Protein AF-A0A969K881-F1 (afdb_monomer)

Secondary structure (DSSP, 8-state):
---------GGG---HHHHHHHHHHHHHHHHHHHHHHHHHHHHHHHHHHHHHHHHHHHHHHHHHHHHHHHHHTT--SSHHHHHHHHHHHHHHHHHHHHHHHHHHHHHHHHTT-S--------HHHHHHHHHHHHHHHHHHTT---------TTTS--

pLDDT: mean 86.42, std 13.33, range [33.59, 98.06]

Radius of gyration: 29.02 Å; Cα contacts (8 Å, |Δi|>4): 58; chains: 1; bounding box: 61×45×80 Å

Mean predicted aligned error: 10.93 Å

Nearest PDB structures (foldseek):
  6paj-assembly1_A  TM=6.836E-01  e=2.054E-03  Staphylococcus aureus
  6paj-assembly1_B  TM=6.672E-01  e=3.184E-03  Staphylococcus aureus
  9jz0-assembly1_1  TM=4.086E-01  e=2.938E+00  Escherichia phage T7

Sequence (157 aa):
MSVNRNAINLDAIDDPILRQQIAAMIAENHELQRNYRLAQREAQFKSHFLARISHELRSPLSGIIGSHQLILEDLCEDVEEEHDFIQEANKAALKLVHMLDSLLLVSRIEAGRRPPKIQPLTLYQLSCLVREPIELEAANYSVSFQWELDDPDVRSR

Structure (mmCIF, N/CA/C/O backbone):
data_AF-A0A969K881-F1
#
_entry.id   AF-A0A969K881-F1
#
loop_
_atom_site.group_PDB
_atom_site.id
_atom_site.type_symbol
_atom_site.label_atom_id
_atom_site.label_alt_id
_atom_site.label_comp_id
_atom_site.label_asym_id
_atom_site.label_entity_id
_atom_site.label_seq_id
_atom_site.pdbx_PDB_ins_code
_atom_site.Cartn_x
_atom_site.Cartn_y
_atom_site.Cartn_z
_atom_site.occupancy
_atom_site.B_iso_or_equiv
_atom_site.auth_seq_id
_atom_site.auth_comp_id
_atom_site.auth_asym_id
_atom_site.auth_atom_id
_atom_site.pdbx_PDB_model_num
ATOM 1 N N . MET A 1 1 ? 34.494 8.574 -14.126 1.00 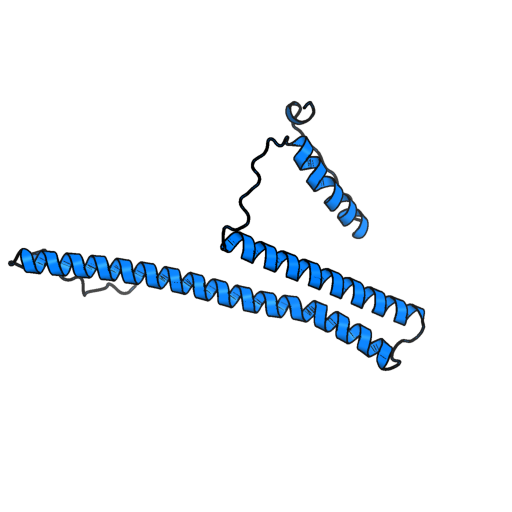36.72 1 MET A N 1
ATOM 2 C CA . MET A 1 1 ? 34.194 8.885 -15.541 1.00 36.72 1 MET A CA 1
ATOM 3 C C . MET A 1 1 ? 34.997 7.928 -16.408 1.00 36.72 1 MET A C 1
ATOM 5 O O . MET A 1 1 ? 36.148 8.209 -16.706 1.00 36.72 1 MET A O 1
ATOM 9 N N . SER A 1 2 ? 34.440 6.758 -16.724 1.00 33.59 2 SER A N 1
ATOM 10 C CA . SER A 1 2 ? 35.146 5.741 -17.513 1.00 33.59 2 SER A CA 1
ATOM 11 C C . SER A 1 2 ? 34.762 5.883 -18.980 1.00 33.59 2 SER A C 1
ATOM 13 O O . SER A 1 2 ? 33.624 5.619 -19.360 1.00 33.59 2 SER A O 1
ATOM 15 N N . VAL A 1 3 ? 35.717 6.341 -19.787 1.00 44.16 3 VAL A N 1
ATOM 16 C CA . VAL A 1 3 ? 35.637 6.374 -21.250 1.00 44.16 3 VAL A CA 1
ATOM 17 C C . VAL A 1 3 ? 35.623 4.928 -21.745 1.00 44.16 3 VAL A C 1
ATOM 19 O O . VAL A 1 3 ? 36.596 4.197 -21.562 1.00 44.16 3 VAL A O 1
ATOM 22 N N . ASN A 1 4 ? 34.512 4.500 -22.339 1.00 38.94 4 ASN A N 1
ATOM 23 C CA . ASN A 1 4 ? 34.401 3.191 -22.971 1.00 38.94 4 ASN A CA 1
ATOM 24 C C . ASN A 1 4 ? 35.281 3.171 -24.239 1.00 38.94 4 ASN A C 1
ATOM 26 O O . ASN A 1 4 ? 34.915 3.757 -25.252 1.00 38.94 4 ASN A O 1
ATOM 30 N N . ARG A 1 5 ? 36.462 2.541 -24.167 1.00 44.16 5 ARG A N 1
ATOM 31 C CA . ARG A 1 5 ? 37.447 2.434 -25.266 1.00 44.16 5 ARG A CA 1
ATOM 32 C C . ARG A 1 5 ? 37.132 1.339 -26.304 1.00 44.16 5 ARG A C 1
ATOM 34 O O . ARG A 1 5 ? 37.933 1.137 -27.205 1.00 44.16 5 ARG A O 1
ATOM 41 N N . ASN A 1 6 ? 35.977 0.674 -26.221 1.00 50.06 6 ASN A N 1
ATOM 42 C CA . ASN A 1 6 ? 35.610 -0.455 -27.091 1.00 50.06 6 ASN A CA 1
ATOM 43 C C . ASN A 1 6 ? 34.529 -0.116 -28.138 1.00 50.06 6 ASN A C 1
ATOM 45 O O . ASN A 1 6 ? 33.686 -0.955 -28.453 1.0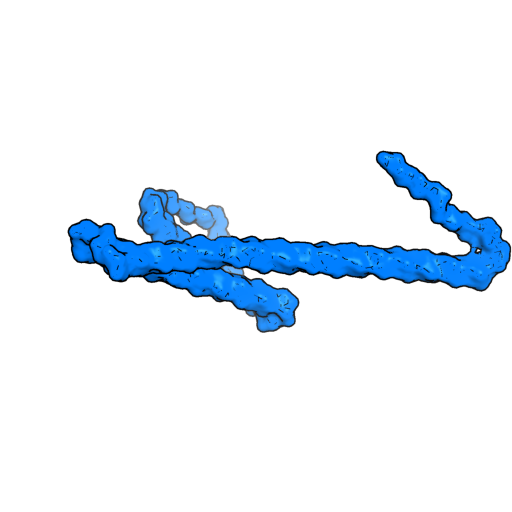0 50.06 6 ASN A O 1
ATOM 49 N N . ALA A 1 7 ? 34.513 1.101 -28.687 1.00 62.78 7 ALA A N 1
ATOM 50 C CA . ALA A 1 7 ? 33.677 1.366 -29.857 1.00 62.78 7 ALA A CA 1
ATOM 51 C C . ALA A 1 7 ? 34.316 0.688 -31.080 1.00 62.78 7 ALA A C 1
ATOM 53 O O . ALA A 1 7 ? 35.393 1.088 -31.519 1.00 62.78 7 ALA A O 1
ATOM 54 N N . ILE A 1 8 ? 33.680 -0.365 -31.600 1.00 68.00 8 ILE A N 1
ATOM 55 C CA . ILE A 1 8 ? 34.103 -1.027 -32.840 1.00 68.00 8 ILE A CA 1
ATOM 56 C C . ILE A 1 8 ? 34.069 0.023 -33.958 1.00 68.00 8 ILE A C 1
ATOM 58 O O . ILE A 1 8 ? 33.008 0.572 -34.256 1.00 68.00 8 ILE A O 1
ATOM 62 N N . ASN A 1 9 ? 35.225 0.325 -34.555 1.00 78.38 9 ASN A N 1
ATOM 63 C CA . ASN A 1 9 ? 35.303 1.240 -35.688 1.00 78.38 9 ASN A CA 1
ATOM 64 C C . ASN A 1 9 ? 34.766 0.537 -36.944 1.00 78.38 9 ASN A C 1
ATOM 66 O O . ASN A 1 9 ? 35.491 -0.184 -37.624 1.00 78.38 9 ASN A O 1
ATOM 70 N N . LEU A 1 10 ? 33.479 0.742 -37.222 1.00 70.75 10 LEU A N 1
ATOM 71 C CA . LEU A 1 10 ? 32.769 0.153 -38.360 1.00 70.75 10 LEU A CA 1
ATOM 72 C C . LEU A 1 10 ? 33.332 0.604 -39.718 1.00 70.75 10 LEU A C 1
ATOM 74 O O . LEU A 1 10 ? 33.146 -0.105 -40.701 1.00 70.75 10 LEU A O 1
ATOM 78 N N . ASP A 1 11 ? 34.020 1.749 -39.785 1.00 76.44 11 ASP A N 1
ATOM 79 C CA . ASP A 1 11 ? 34.641 2.258 -41.016 1.00 76.44 11 ASP A CA 1
ATOM 80 C C . ASP A 1 11 ? 35.945 1.535 -41.380 1.00 76.44 11 ASP A C 1
ATOM 82 O O . ASP A 1 11 ? 36.395 1.638 -42.514 1.00 76.44 11 ASP A O 1
ATOM 86 N N . ALA A 1 12 ? 36.530 0.777 -40.446 1.00 78.81 12 ALA A N 1
ATOM 87 C CA . ALA A 1 12 ? 37.716 -0.048 -40.684 1.00 78.81 12 ALA A CA 1
ATOM 88 C C . ALA A 1 12 ? 37.381 -1.455 -41.227 1.00 78.81 12 ALA A C 1
ATOM 90 O O . ALA A 1 12 ? 38.267 -2.299 -41.337 1.00 78.81 12 ALA A O 1
ATOM 91 N N . ILE A 1 13 ? 36.100 -1.730 -41.504 1.00 81.50 13 ILE A N 1
ATOM 92 C CA . ILE A 1 13 ? 35.612 -3.009 -42.026 1.00 81.50 13 ILE A CA 1
ATOM 93 C C . ILE A 1 13 ? 35.308 -2.829 -43.514 1.00 81.50 13 ILE A C 1
ATOM 95 O O . ILE A 1 13 ? 34.297 -2.226 -43.873 1.00 81.50 13 ILE A O 1
ATOM 99 N N . ASP A 1 14 ? 36.186 -3.367 -44.360 1.00 86.56 14 ASP A N 1
ATOM 100 C CA . ASP A 1 14 ? 36.104 -3.218 -45.819 1.00 86.56 14 ASP A CA 1
ATOM 101 C C . ASP A 1 14 ? 34.954 -4.023 -46.448 1.00 86.56 14 ASP A C 1
ATOM 103 O O . ASP A 1 14 ? 34.442 -3.655 -47.505 1.00 86.56 14 ASP A O 1
ATOM 107 N N . ASP A 1 15 ? 34.523 -5.115 -45.806 1.00 93.12 15 ASP A N 1
ATOM 108 C CA . ASP A 1 15 ? 33.398 -5.927 -46.275 1.00 93.12 15 ASP A CA 1
ATOM 109 C C . ASP A 1 15 ? 32.057 -5.256 -45.897 1.00 93.12 15 ASP A C 1
ATOM 111 O O . ASP A 1 15 ? 31.718 -5.168 -44.708 1.00 93.12 15 ASP A O 1
ATOM 115 N N . PRO A 1 16 ? 31.255 -4.806 -46.884 1.00 88.25 16 PRO A N 1
ATOM 116 C CA . PRO A 1 16 ? 30.008 -4.093 -46.630 1.00 88.25 16 PRO A CA 1
ATOM 117 C C . PRO A 1 16 ? 28.931 -4.978 -45.989 1.00 88.25 16 PRO A C 1
ATOM 119 O O . PRO A 1 16 ? 28.119 -4.475 -45.209 1.00 88.25 16 PRO A O 1
ATOM 122 N N . ILE A 1 17 ? 28.927 -6.285 -46.272 1.00 91.69 17 ILE A N 1
ATOM 123 C CA . ILE A 1 17 ? 27.975 -7.240 -45.693 1.00 91.69 17 ILE A CA 1
ATOM 124 C C . ILE A 1 17 ? 28.324 -7.458 -44.222 1.00 91.69 17 ILE A C 1
ATOM 126 O O . ILE A 1 17 ? 27.450 -7.353 -43.358 1.00 91.69 17 ILE A O 1
ATOM 130 N N . LEU A 1 18 ? 29.604 -7.691 -43.921 1.00 89.62 18 LEU A N 1
ATOM 131 C CA . LEU A 1 18 ? 30.079 -7.859 -42.547 1.00 89.62 18 LEU A CA 1
ATOM 132 C C . LEU A 1 18 ? 29.838 -6.592 -41.713 1.00 89.62 18 LEU A C 1
ATOM 134 O O . LEU A 1 18 ? 29.350 -6.666 -40.583 1.00 89.62 18 LEU A O 1
ATOM 138 N N . ARG A 1 19 ? 30.112 -5.414 -42.286 1.00 89.31 19 ARG A N 1
ATOM 139 C CA . ARG A 1 19 ? 29.846 -4.119 -41.650 1.00 89.31 19 ARG A CA 1
ATOM 140 C C . ARG A 1 19 ? 28.359 -3.934 -41.337 1.00 89.31 19 ARG A C 1
ATOM 142 O O . ARG A 1 19 ? 28.021 -3.497 -40.235 1.00 89.31 19 ARG A O 1
ATOM 149 N N . GLN A 1 20 ? 27.469 -4.285 -42.268 1.00 91.00 20 GLN A N 1
ATOM 150 C CA . GLN A 1 20 ? 26.021 -4.201 -42.061 1.00 91.00 20 GLN A CA 1
ATOM 151 C C . GLN A 1 20 ? 25.534 -5.175 -40.977 1.00 91.00 20 GLN A C 1
ATOM 153 O O . GLN A 1 20 ? 24.738 -4.780 -40.125 1.00 91.00 20 GLN A O 1
ATOM 158 N N . GLN A 1 21 ? 26.031 -6.416 -40.965 1.00 90.69 21 GLN A N 1
ATOM 159 C CA . GLN A 1 21 ? 25.689 -7.413 -39.944 1.00 90.69 21 GLN A CA 1
ATOM 160 C C . GLN A 1 21 ? 26.115 -6.971 -38.540 1.00 90.69 21 GLN A C 1
ATOM 162 O O . GLN A 1 21 ? 25.323 -7.049 -37.602 1.00 90.69 21 GLN A O 1
ATOM 167 N N . ILE A 1 22 ? 27.337 -6.450 -38.390 1.00 90.25 22 ILE A N 1
ATOM 168 C CA . ILE A 1 22 ? 27.833 -5.953 -37.099 1.00 90.25 22 ILE A CA 1
ATOM 169 C C . ILE A 1 22 ? 27.017 -4.738 -36.642 1.00 90.25 22 ILE A C 1
ATOM 171 O O . ILE A 1 22 ? 26.639 -4.668 -35.473 1.00 90.25 22 ILE A O 1
ATOM 175 N N . ALA A 1 23 ? 26.692 -3.806 -37.544 1.00 90.12 23 ALA A N 1
ATOM 176 C CA . ALA A 1 23 ? 25.847 -2.658 -37.215 1.00 90.12 23 AL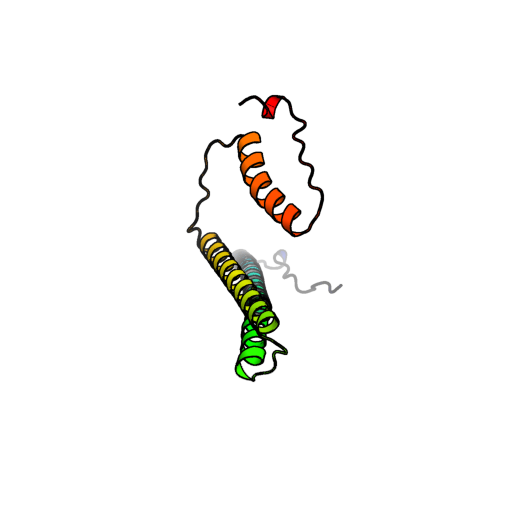A A CA 1
ATOM 177 C C . ALA A 1 23 ? 24.442 -3.084 -36.744 1.00 90.12 23 ALA A C 1
ATOM 179 O O . ALA A 1 23 ? 23.954 -2.561 -35.739 1.00 90.12 23 ALA A O 1
ATOM 180 N N . ALA A 1 24 ? 23.820 -4.059 -37.416 1.00 91.88 24 ALA A N 1
ATOM 181 C CA . ALA A 1 24 ? 22.530 -4.618 -37.013 1.00 91.88 24 ALA A CA 1
ATOM 182 C C . ALA A 1 24 ? 22.606 -5.301 -35.637 1.00 91.88 24 ALA A C 1
ATOM 184 O O . ALA A 1 24 ? 21.769 -5.034 -34.777 1.00 91.88 24 ALA A O 1
ATOM 185 N N . MET A 1 25 ? 23.651 -6.096 -35.387 1.00 92.69 25 MET A N 1
ATOM 186 C CA . MET A 1 25 ? 23.858 -6.774 -34.103 1.00 92.69 25 MET A CA 1
ATOM 187 C C . MET A 1 25 ? 24.083 -5.783 -32.949 1.00 92.69 25 MET A C 1
ATOM 189 O O . MET A 1 25 ? 23.585 -5.993 -31.844 1.00 92.69 25 MET A O 1
ATOM 193 N N . ILE A 1 26 ? 24.803 -4.680 -33.188 1.00 92.12 26 ILE A N 1
ATOM 194 C CA . ILE A 1 26 ? 24.976 -3.604 -32.198 1.00 92.12 26 ILE A CA 1
ATOM 195 C C . ILE A 1 26 ? 23.629 -2.936 -31.891 1.00 92.12 26 ILE A C 1
ATOM 197 O O . ILE A 1 26 ? 23.316 -2.708 -30.720 1.00 92.12 26 ILE A O 1
ATOM 201 N N . ALA A 1 27 ? 22.829 -2.633 -32.918 1.00 92.25 27 ALA A N 1
ATOM 202 C CA . ALA A 1 27 ? 21.513 -2.023 -32.746 1.00 92.25 27 ALA A CA 1
ATOM 203 C C . ALA A 1 27 ? 20.561 -2.933 -31.952 1.00 92.25 27 ALA A C 1
ATOM 205 O O . ALA A 1 27 ? 19.949 -2.478 -30.985 1.00 92.25 27 ALA A O 1
ATOM 206 N N . GLU A 1 28 ? 20.508 -4.222 -32.293 1.00 94.88 28 GLU A N 1
ATOM 207 C CA . GLU A 1 28 ? 19.724 -5.226 -31.569 1.00 94.88 28 GLU A CA 1
ATOM 208 C C . GLU A 1 28 ? 20.189 -5.356 -30.112 1.00 94.88 28 GLU A C 1
ATOM 210 O O . GLU A 1 28 ? 19.374 -5.343 -29.191 1.00 94.88 28 GLU A O 1
ATOM 215 N N . ASN A 1 29 ? 21.503 -5.394 -29.861 1.00 95.25 29 ASN A N 1
ATOM 216 C CA . ASN A 1 29 ? 22.034 -5.446 -28.499 1.00 95.25 29 ASN A CA 1
ATOM 217 C C . ASN A 1 29 ? 21.642 -4.201 -27.688 1.00 95.25 29 ASN A C 1
ATOM 219 O O . ASN A 1 29 ? 21.256 -4.315 -26.525 1.00 95.25 29 ASN A O 1
ATOM 223 N N . HIS A 1 30 ? 21.687 -3.010 -28.291 1.00 94.75 30 HIS A N 1
ATOM 224 C CA . HIS A 1 30 ? 21.228 -1.781 -27.643 1.00 94.75 30 HIS A CA 1
ATOM 225 C C . HIS A 1 30 ? 19.731 -1.820 -27.314 1.00 94.75 30 HIS A C 1
ATOM 227 O O . HIS A 1 30 ? 19.334 -1.387 -26.228 1.00 94.75 30 HIS A O 1
ATOM 233 N N . GLU A 1 31 ? 18.903 -2.348 -28.215 1.00 95.69 31 GLU A N 1
ATOM 234 C CA . GLU A 1 31 ? 17.471 -2.515 -27.977 1.00 95.69 31 GLU A CA 1
ATOM 235 C C . GLU A 1 31 ? 17.203 -3.525 -26.854 1.00 95.69 31 GLU A C 1
ATOM 237 O O . GLU A 1 31 ? 16.469 -3.217 -25.912 1.00 95.69 31 GLU A O 1
ATOM 242 N N . LEU A 1 32 ? 17.879 -4.676 -26.873 1.00 96.25 32 LEU A N 1
ATOM 243 C CA . LEU A 1 32 ? 17.818 -5.676 -25.807 1.00 96.25 32 LEU A CA 1
ATOM 244 C C . LEU A 1 32 ? 18.243 -5.089 -24.461 1.00 96.25 32 LEU A C 1
ATOM 246 O O . LEU A 1 32 ? 17.545 -5.266 -23.465 1.00 96.25 32 LEU A O 1
ATOM 250 N N . GLN A 1 33 ? 19.342 -4.333 -24.414 1.00 95.75 33 GLN A N 1
ATOM 251 C CA . GLN A 1 33 ? 19.784 -3.658 -23.193 1.00 95.75 33 GLN A CA 1
ATOM 252 C C . GLN A 1 33 ? 18.762 -2.632 -22.701 1.00 95.75 33 GLN A C 1
ATOM 254 O O . GLN A 1 33 ? 18.551 -2.502 -21.492 1.00 95.75 33 GLN A O 1
ATOM 259 N N . ARG A 1 34 ? 18.122 -1.888 -23.608 1.00 96.25 34 ARG A N 1
ATOM 260 C CA . ARG A 1 34 ? 17.065 -0.937 -23.255 1.00 96.25 34 ARG A CA 1
ATOM 261 C C . ARG A 1 34 ? 15.859 -1.665 -22.665 1.00 96.25 34 ARG A C 1
ATOM 263 O O . ARG A 1 34 ? 15.413 -1.285 -21.584 1.00 96.25 34 ARG A O 1
ATOM 270 N N . ASN A 1 35 ? 15.376 -2.709 -23.330 1.00 96.38 35 ASN A N 1
ATOM 271 C CA . ASN A 1 35 ? 14.233 -3.504 -22.884 1.00 96.38 35 ASN A CA 1
ATOM 272 C C . ASN A 1 35 ? 14.526 -4.195 -21.548 1.00 96.38 35 ASN A C 1
ATOM 274 O O . ASN A 1 35 ? 13.706 -4.138 -20.636 1.00 96.38 35 ASN A O 1
ATOM 278 N N . TYR A 1 36 ? 15.733 -4.737 -21.381 1.00 96.62 36 TYR A N 1
ATOM 279 C CA . TYR A 1 36 ? 16.192 -5.308 -20.119 1.00 96.62 36 TYR A CA 1
ATOM 280 C C . TYR A 1 36 ? 16.185 -4.274 -18.986 1.00 96.62 36 TYR A C 1
ATOM 282 O O . TYR A 1 36 ? 15.641 -4.535 -17.915 1.00 96.62 36 TYR A O 1
ATOM 290 N N . ARG A 1 37 ? 16.725 -3.068 -19.216 1.00 95.81 37 ARG A N 1
ATOM 291 C CA . ARG A 1 37 ? 16.701 -1.987 -18.211 1.00 95.81 37 ARG A CA 1
ATOM 292 C C . ARG A 1 37 ? 15.276 -1.562 -17.858 1.00 95.81 37 ARG A C 1
ATOM 294 O O . ARG A 1 37 ? 15.018 -1.253 -16.698 1.00 95.81 37 ARG A O 1
ATOM 301 N N . LEU A 1 38 ? 14.365 -1.520 -18.832 1.00 95.06 38 LEU A N 1
ATOM 302 C CA . LEU A 1 38 ? 12.952 -1.214 -18.591 1.00 95.06 38 LEU A CA 1
ATOM 303 C C . LEU A 1 38 ? 12.292 -2.300 -17.733 1.00 95.06 38 LEU A C 1
ATOM 305 O O . LEU A 1 38 ? 11.724 -1.976 -16.693 1.00 95.06 38 LEU A O 1
ATOM 309 N N . ALA A 1 39 ? 12.458 -3.570 -18.102 1.00 94.75 39 ALA A N 1
ATOM 310 C CA . ALA A 1 39 ? 11.934 -4.705 -17.346 1.00 94.75 39 ALA A CA 1
ATOM 311 C C . ALA A 1 39 ? 12.500 -4.757 -15.918 1.00 94.75 39 ALA A C 1
ATOM 313 O O . ALA A 1 39 ? 11.766 -4.991 -14.960 1.00 94.75 39 ALA A O 1
ATOM 314 N N . GLN A 1 40 ? 13.794 -4.475 -15.746 1.00 96.00 40 GLN A N 1
ATOM 315 C CA . GLN A 1 40 ? 14.429 -4.434 -14.431 1.00 96.00 40 GLN A CA 1
ATOM 316 C C . GLN A 1 40 ? 13.850 -3.316 -13.555 1.00 96.00 40 GLN A C 1
ATOM 318 O O . GLN A 1 40 ? 13.590 -3.541 -12.374 1.00 96.00 40 GLN A O 1
ATOM 323 N N . ARG A 1 41 ? 13.618 -2.124 -14.121 1.00 93.75 41 ARG A N 1
ATOM 324 C CA . ARG A 1 41 ? 12.974 -1.012 -13.403 1.00 93.75 41 ARG A CA 1
ATOM 325 C C . ARG A 1 41 ? 11.550 -1.361 -12.989 1.00 93.75 41 ARG A C 1
ATOM 327 O O . ARG A 1 41 ? 11.170 -1.083 -11.857 1.00 93.75 41 ARG A O 1
ATOM 334 N N . GLU A 1 42 ? 10.784 -1.989 -13.876 1.00 91.81 42 GLU A N 1
ATOM 335 C CA . GLU A 1 42 ? 9.421 -2.433 -13.577 1.00 91.81 42 GLU A CA 1
ATOM 336 C C . GLU A 1 42 ? 9.406 -3.486 -12.459 1.00 91.81 42 GLU A C 1
ATOM 338 O O . GLU A 1 42 ? 8.635 -3.372 -11.506 1.00 91.81 42 GLU A O 1
ATOM 343 N N . A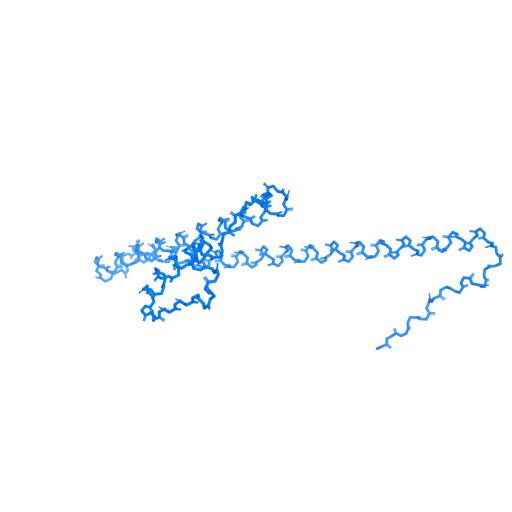LA A 1 43 ? 10.301 -4.47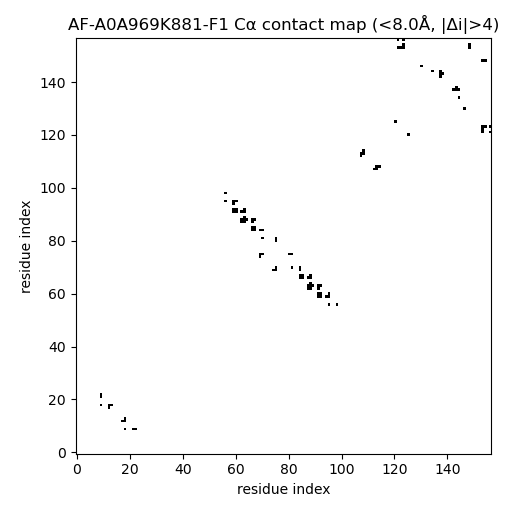5 -12.525 1.00 91.88 43 ALA A N 1
ATOM 344 C CA . ALA A 1 43 ? 10.431 -5.503 -11.499 1.00 91.88 43 ALA A CA 1
ATOM 345 C C . ALA A 1 43 ? 10.827 -4.910 -10.136 1.00 91.88 43 ALA A C 1
ATOM 347 O O . ALA A 1 43 ? 10.238 -5.261 -9.113 1.00 91.88 43 ALA A O 1
ATOM 348 N N . GLN A 1 44 ? 11.783 -3.976 -10.117 1.00 93.00 44 GLN A N 1
ATOM 349 C CA . GLN A 1 44 ? 12.179 -3.261 -8.900 1.00 93.00 44 GLN A CA 1
ATOM 350 C C . GLN A 1 44 ? 11.021 -2.447 -8.324 1.00 93.00 44 GLN A C 1
ATOM 352 O O . GLN A 1 44 ? 10.755 -2.534 -7.127 1.00 93.00 44 GLN A O 1
ATOM 357 N N . PHE A 1 45 ? 10.299 -1.702 -9.164 1.00 89.25 45 PHE A N 1
ATOM 358 C CA . PHE A 1 45 ? 9.120 -0.950 -8.745 1.00 89.25 45 PHE A CA 1
ATOM 359 C C . PHE A 1 45 ? 8.064 -1.867 -8.117 1.00 89.25 45 PHE A C 1
ATOM 361 O O . PHE A 1 45 ? 7.627 -1.606 -6.998 1.00 89.25 45 PHE A O 1
ATOM 368 N N . LYS A 1 46 ? 7.718 -2.982 -8.777 1.00 88.31 46 LYS A N 1
ATOM 369 C CA . LYS A 1 46 ? 6.762 -3.973 -8.256 1.00 88.31 46 LYS A CA 1
ATOM 370 C C . LYS A 1 46 ? 7.215 -4.561 -6.922 1.00 88.31 46 LYS A C 1
ATOM 372 O O . LYS A 1 46 ? 6.420 -4.644 -5.989 1.00 88.31 46 LYS A O 1
ATOM 377 N N . SER A 1 47 ? 8.493 -4.918 -6.801 1.00 91.81 47 SER A N 1
ATOM 378 C CA . SER A 1 47 ? 9.048 -5.444 -5.551 1.00 91.81 47 SER A CA 1
ATOM 379 C C . SER A 1 47 ? 8.969 -4.421 -4.416 1.00 91.81 47 SER A C 1
ATOM 381 O O . SER A 1 47 ? 8.538 -4.760 -3.315 1.00 91.81 47 SER A O 1
ATOM 383 N N . HIS A 1 48 ? 9.361 -3.169 -4.668 1.00 91.19 48 HIS A N 1
ATOM 3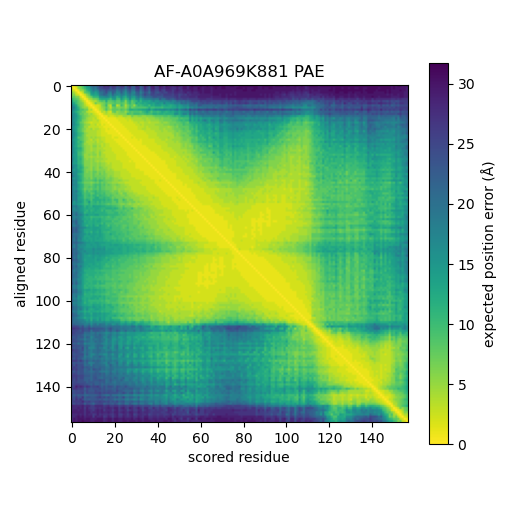84 C CA . HIS A 1 48 ? 9.285 -2.100 -3.671 1.00 91.19 48 HIS A CA 1
ATOM 385 C C . HIS A 1 48 ? 7.844 -1.779 -3.280 1.00 91.19 48 HIS A C 1
ATOM 387 O O . HIS A 1 48 ? 7.561 -1.588 -2.099 1.00 91.19 48 HIS A O 1
ATOM 393 N N . PHE A 1 49 ? 6.935 -1.758 -4.253 1.00 88.56 49 PHE A N 1
ATOM 394 C CA . PHE A 1 49 ? 5.514 -1.552 -4.019 1.00 88.56 49 PHE A CA 1
ATOM 395 C C . PHE A 1 49 ? 4.945 -2.631 -3.089 1.00 88.56 49 PHE A C 1
ATOM 397 O O . PHE A 1 49 ? 4.387 -2.300 -2.047 1.00 88.56 49 PHE A O 1
ATOM 404 N N . LEU A 1 50 ? 5.161 -3.915 -3.395 1.00 90.06 50 LEU A N 1
ATOM 405 C CA . LEU A 1 50 ? 4.667 -5.021 -2.567 1.00 90.06 50 LEU A CA 1
ATOM 406 C C . LEU A 1 50 ? 5.275 -5.030 -1.160 1.00 90.06 50 LEU A C 1
ATOM 408 O O . LEU A 1 50 ? 4.561 -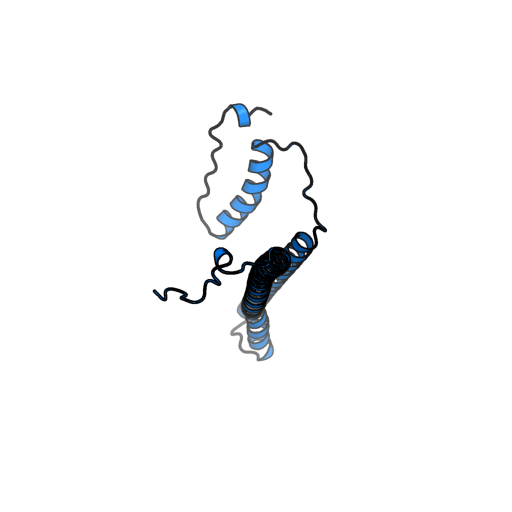5.267 -0.183 1.00 90.06 50 LEU A O 1
ATOM 412 N N . ALA A 1 51 ? 6.574 -4.740 -1.042 1.00 92.62 51 ALA A N 1
ATOM 413 C CA . ALA A 1 51 ? 7.234 -4.622 0.254 1.00 92.62 51 ALA A CA 1
ATOM 414 C C . ALA A 1 51 ? 6.600 -3.502 1.090 1.00 92.62 51 ALA A C 1
ATOM 416 O O . ALA A 1 51 ? 6.231 -3.723 2.242 1.00 92.62 51 ALA A O 1
ATOM 417 N N . ARG A 1 52 ? 6.403 -2.320 0.491 1.00 90.81 52 ARG A N 1
ATOM 418 C CA . ARG A 1 52 ? 5.768 -1.181 1.159 1.00 90.81 52 ARG A CA 1
ATOM 419 C C . ARG A 1 52 ? 4.349 -1.513 1.606 1.00 90.81 52 ARG A C 1
ATOM 421 O O . ARG A 1 52 ? 4.036 -1.303 2.768 1.00 90.81 52 ARG A O 1
ATOM 428 N N . ILE A 1 53 ? 3.525 -2.086 0.729 1.00 90.94 53 ILE A N 1
ATOM 429 C CA . ILE A 1 53 ? 2.162 -2.498 1.085 1.00 90.94 53 ILE A CA 1
ATOM 430 C C . ILE A 1 53 ? 2.180 -3.492 2.248 1.00 90.94 53 ILE A C 1
ATOM 432 O O . ILE A 1 53 ? 1.419 -3.335 3.193 1.00 90.94 53 ILE A O 1
ATOM 436 N N . SER A 1 54 ? 3.083 -4.472 2.233 1.00 92.94 54 SER A N 1
ATOM 437 C CA . SER A 1 54 ? 3.192 -5.446 3.327 1.00 92.94 54 SER A CA 1
ATOM 438 C C . SER A 1 54 ? 3.498 -4.777 4.674 1.00 92.94 54 SER A C 1
ATOM 440 O O . SER A 1 54 ? 2.947 -5.177 5.698 1.00 92.94 54 SER A O 1
ATOM 442 N N . HIS A 1 55 ? 4.352 -3.749 4.686 1.00 94.44 55 HIS A N 1
ATOM 443 C CA . HIS A 1 55 ? 4.629 -2.960 5.888 1.00 94.44 55 HIS A CA 1
ATOM 444 C C . HIS A 1 55 ? 3.421 -2.131 6.336 1.00 94.44 55 HIS A C 1
ATOM 446 O O . HIS A 1 55 ? 3.083 -2.147 7.519 1.00 94.44 55 HIS A O 1
ATOM 452 N N . GLU A 1 56 ? 2.750 -1.460 5.400 1.00 93.94 56 GLU A N 1
ATOM 453 C CA . GLU A 1 56 ? 1.570 -0.633 5.679 1.00 93.94 56 GLU A CA 1
ATOM 454 C C . GLU A 1 56 ? 0.385 -1.459 6.189 1.00 93.94 56 GLU A C 1
ATOM 456 O O . GLU A 1 56 ? -0.326 -0.993 7.068 1.00 93.94 56 GLU A O 1
ATOM 461 N N . LEU A 1 57 ? 0.196 -2.693 5.704 1.00 94.69 57 LEU A N 1
ATOM 462 C CA . LEU A 1 57 ? -0.853 -3.606 6.179 1.00 94.69 57 LEU A CA 1
ATOM 463 C C . LEU A 1 57 ? -0.552 -4.169 7.575 1.00 94.69 57 LEU A C 1
ATOM 465 O O . LEU A 1 57 ? -1.475 -4.449 8.339 1.00 94.69 57 LEU A O 1
ATOM 469 N N . ARG A 1 58 ? 0.731 -4.334 7.930 1.00 95.31 58 ARG A N 1
ATOM 470 C CA . ARG A 1 58 ? 1.123 -4.872 9.240 1.00 95.31 58 ARG A CA 1
ATOM 471 C C . ARG A 1 58 ? 0.686 -3.956 10.378 1.00 95.31 58 ARG A C 1
ATOM 473 O O . ARG A 1 58 ? 0.210 -4.458 11.381 1.00 95.31 58 ARG A O 1
ATOM 480 N N . SER A 1 59 ? 0.822 -2.640 10.224 1.00 95.50 59 SER A N 1
ATOM 481 C CA . SER A 1 59 ? 0.461 -1.672 11.270 1.00 95.50 59 SER A CA 1
ATOM 482 C C . SER A 1 59 ? -1.010 -1.763 11.726 1.00 95.50 59 SER A C 1
ATOM 484 O O . SER A 1 59 ? -1.221 -2.011 12.912 1.00 95.50 59 SER A O 1
ATOM 486 N N . PRO A 1 60 ? -2.030 -1.628 10.851 1.00 95.00 60 PRO A N 1
ATOM 487 C CA . PRO A 1 60 ? -3.426 -1.762 11.256 1.00 95.00 60 PRO A CA 1
ATOM 488 C C . PRO A 1 60 ? -3.746 -3.178 11.741 1.00 95.00 60 PRO A C 1
ATOM 490 O O . PRO A 1 60 ? -4.467 -3.321 12.720 1.00 95.00 60 PRO A O 1
ATOM 493 N N . LEU A 1 61 ? -3.172 -4.224 11.133 1.00 97.50 61 LEU A N 1
ATOM 494 C CA . LEU A 1 61 ? -3.371 -5.595 11.610 1.00 97.50 61 LEU A CA 1
ATOM 495 C C . LEU A 1 61 ? -2.835 -5.794 13.037 1.00 97.50 61 LEU A C 1
ATOM 497 O O . LEU A 1 61 ? -3.506 -6.401 13.865 1.00 97.50 61 LEU A O 1
ATOM 501 N N . SER A 1 62 ? -1.645 -5.271 13.332 1.00 96.50 62 SER A N 1
ATOM 502 C CA . SER A 1 62 ? -1.067 -5.298 14.676 1.00 96.50 62 SER A CA 1
ATOM 503 C C . SER A 1 62 ? -1.896 -4.491 15.672 1.00 96.50 62 SER A C 1
ATOM 505 O O . SER A 1 62 ? -2.021 -4.933 16.806 1.00 96.50 62 SER A O 1
ATOM 507 N N . GLY A 1 63 ? -2.494 -3.371 15.253 1.00 96.19 63 GLY A N 1
ATOM 508 C CA . GLY A 1 63 ? -3.443 -2.614 16.075 1.00 96.19 63 GLY A CA 1
ATOM 509 C C . GLY A 1 63 ? -4.660 -3.455 16.461 1.00 96.19 63 GLY A C 1
ATOM 510 O O . GLY A 1 63 ? -4.939 -3.604 17.641 1.00 96.19 63 GLY A O 1
ATOM 511 N N . ILE A 1 64 ? -5.310 -4.106 15.487 1.00 98.06 64 ILE A N 1
ATOM 512 C CA . ILE A 1 64 ? -6.449 -5.009 15.742 1.00 98.06 64 ILE A CA 1
ATOM 513 C C . ILE A 1 64 ? -6.056 -6.117 16.725 1.00 98.06 64 ILE A C 1
ATOM 515 O O . ILE A 1 64 ? -6.754 -6.349 17.705 1.00 98.06 64 ILE A O 1
ATOM 519 N N . ILE A 1 65 ? -4.938 -6.804 16.470 1.00 97.94 65 ILE A N 1
ATOM 520 C CA . ILE A 1 65 ? -4.482 -7.907 17.326 1.00 97.94 65 ILE A CA 1
ATOM 521 C C . ILE A 1 65 ? -4.185 -7.406 18.743 1.00 97.94 65 ILE A C 1
ATOM 523 O O . ILE A 1 65 ? -4.622 -8.042 19.696 1.00 97.94 65 ILE A O 1
ATOM 527 N N . GLY A 1 66 ? -3.489 -6.274 18.879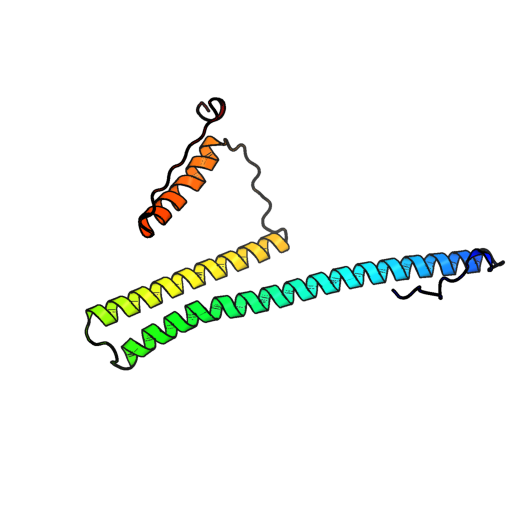 1.00 97.50 66 GLY A N 1
ATOM 528 C CA . GLY A 1 66 ? -3.135 -5.691 20.172 1.00 97.50 66 GLY A CA 1
ATOM 529 C C . GLY A 1 66 ? -4.362 -5.287 20.985 1.00 97.50 66 GLY A C 1
ATOM 530 O O . GLY A 1 66 ? -4.496 -5.725 22.123 1.00 97.50 66 GLY A O 1
ATOM 531 N N . SER A 1 67 ? -5.298 -4.544 20.387 1.00 97.38 67 SER A N 1
ATOM 532 C CA . SER A 1 67 ? -6.549 -4.156 21.051 1.00 97.38 67 SER A CA 1
ATOM 533 C C . SER A 1 67 ? -7.354 -5.381 21.501 1.00 97.38 67 SER A C 1
ATOM 535 O O . SER A 1 67 ? -7.848 -5.423 22.621 1.00 97.38 67 SER A O 1
ATOM 537 N N . HIS A 1 68 ? -7.442 -6.425 20.667 1.00 97.69 68 HIS A N 1
ATOM 538 C CA . HIS A 1 68 ? -8.118 -7.666 21.053 1.00 97.69 68 HIS A CA 1
ATOM 539 C C . HIS A 1 68 ? -7.383 -8.425 22.166 1.00 97.69 68 HIS A C 1
ATOM 541 O O . HIS A 1 68 ? -8.040 -9.020 23.013 1.00 97.69 68 HIS A O 1
ATOM 547 N N . GLN A 1 69 ? -6.046 -8.439 22.169 1.00 97.94 69 GLN A N 1
ATOM 548 C CA . GLN A 1 69 ? -5.257 -9.103 23.212 1.00 97.94 69 GLN A CA 1
ATOM 549 C C . GLN A 1 69 ? -5.467 -8.458 24.580 1.00 97.94 69 GLN A C 1
ATOM 551 O O . GLN A 1 69 ? -5.652 -9.186 25.547 1.00 97.94 69 GLN A O 1
ATOM 556 N N . LEU A 1 70 ? -5.517 -7.125 24.653 1.00 97.38 70 LEU A N 1
ATOM 557 C CA . LEU A 1 70 ? -5.775 -6.413 25.909 1.00 97.38 70 LEU A CA 1
ATOM 558 C C . LEU A 1 70 ? -7.132 -6.790 26.518 1.00 97.38 70 LEU A C 1
ATOM 560 O O . LEU A 1 70 ? -7.228 -6.997 27.723 1.00 97.38 70 LEU A O 1
ATOM 564 N N . ILE A 1 71 ? -8.157 -6.961 25.680 1.00 96.94 71 ILE A N 1
ATOM 565 C CA . ILE A 1 71 ? -9.485 -7.402 26.128 1.00 96.94 71 ILE A CA 1
ATOM 566 C C . ILE A 1 71 ? -9.468 -8.887 26.520 1.00 96.94 71 ILE A C 1
ATOM 568 O O . ILE A 1 71 ? -9.978 -9.260 27.567 1.00 96.94 71 ILE A O 1
ATOM 572 N N . LEU A 1 72 ? -8.880 -9.757 25.690 1.00 97.50 72 LEU A N 1
ATOM 573 C CA . LEU A 1 72 ? -8.872 -11.208 25.922 1.00 97.50 72 LEU A CA 1
ATOM 574 C C . LEU A 1 72 ? -8.044 -11.635 27.141 1.00 97.50 72 LEU A C 1
ATOM 576 O O . LEU A 1 72 ? -8.284 -12.714 27.679 1.00 97.50 72 LEU A O 1
ATOM 580 N N . GLU A 1 73 ? -7.048 -10.840 27.525 1.00 97.75 73 GLU A N 1
ATOM 581 C CA . GLU A 1 73 ? -6.181 -11.090 28.679 1.00 97.75 73 GLU A CA 1
ATOM 582 C C . GLU A 1 73 ? -6.681 -10.397 29.962 1.00 97.75 73 GLU A C 1
ATOM 584 O O . GLU A 1 73 ? -5.958 -10.392 30.957 1.00 97.75 73 GLU A O 1
ATOM 589 N N . ASP A 1 74 ? -7.904 -9.840 29.954 1.00 96.00 74 ASP A N 1
ATOM 590 C CA . ASP A 1 74 ? -8.502 -9.082 31.065 1.00 96.00 74 ASP A CA 1
ATOM 591 C C . ASP A 1 74 ? -7.578 -7.942 31.559 1.00 96.00 74 ASP A C 1
ATOM 593 O O . ASP A 1 74 ? -7.453 -7.686 32.758 1.00 96.00 74 ASP A O 1
ATOM 597 N N . LEU A 1 75 ? -6.880 -7.275 30.627 1.00 96.69 75 LEU A N 1
ATOM 598 C CA . LEU A 1 75 ? -5.920 -6.195 30.908 1.00 96.69 75 LEU A CA 1
ATOM 599 C C . LEU A 1 75 ? -6.537 -4.789 30.832 1.00 96.69 75 LEU A C 1
ATOM 601 O O . LEU A 1 75 ? -5.799 -3.811 30.924 1.00 96.69 75 LEU A O 1
ATOM 605 N N . CYS A 1 76 ? -7.854 -4.687 30.653 1.00 96.50 76 CYS A N 1
ATOM 606 C CA . CYS A 1 76 ? -8.583 -3.417 30.668 1.00 96.50 76 CYS A CA 1
ATOM 607 C C . CYS A 1 76 ? -8.970 -3.050 32.111 1.00 96.50 76 CYS A C 1
ATOM 609 O O . CYS A 1 76 ? -9.338 -3.919 32.904 1.00 96.50 76 CYS A O 1
ATOM 611 N N . GLU A 1 77 ? -8.891 -1.769 32.460 1.00 95.06 77 GLU A N 1
ATOM 612 C CA . GLU A 1 77 ? -9.233 -1.238 33.780 1.00 95.06 77 GLU A CA 1
ATOM 613 C C . GLU A 1 77 ? -10.747 -1.290 34.038 1.00 95.06 77 GLU A C 1
ATOM 615 O O . GLU A 1 77 ? -11.180 -1.583 35.159 1.00 95.06 77 GLU A O 1
ATOM 620 N N . ASP A 1 78 ? -11.555 -1.037 33.004 1.00 96.94 78 ASP A N 1
ATOM 621 C CA . ASP A 1 78 ? -13.014 -1.072 33.057 1.00 96.94 78 ASP A CA 1
ATOM 622 C C . ASP A 1 78 ? -13.673 -1.348 31.686 1.00 96.94 78 ASP A C 1
ATOM 624 O O . ASP A 1 78 ? -13.022 -1.523 30.655 1.00 96.94 78 ASP A O 1
ATOM 628 N N . VAL A 1 79 ? -15.010 -1.397 31.689 1.00 95.94 79 VAL A N 1
ATOM 629 C CA . VAL A 1 79 ? -15.835 -1.656 30.495 1.00 95.94 79 VAL A CA 1
ATOM 630 C C . VAL A 1 79 ? -15.759 -0.515 29.472 1.00 95.94 79 VAL A C 1
ATOM 632 O O . VAL A 1 79 ? -16.005 -0.744 28.288 1.00 95.94 79 VAL A O 1
ATOM 635 N N . GLU A 1 80 ? -15.462 0.715 29.896 1.00 97.25 80 GLU A N 1
ATOM 636 C CA . GLU A 1 80 ? -15.320 1.854 28.984 1.00 97.25 80 GLU A CA 1
ATOM 637 C C . GLU A 1 80 ? -14.020 1.717 28.179 1.00 97.25 80 GLU A C 1
ATOM 639 O O . GLU A 1 80 ? -14.052 1.836 26.952 1.00 97.25 80 GLU A O 1
ATOM 644 N N . GLU A 1 81 ? -12.921 1.321 28.829 1.00 96.81 81 GLU A N 1
ATOM 645 C CA . GLU A 1 81 ? -11.642 1.041 28.167 1.00 96.81 81 GLU A CA 1
ATOM 646 C C . GLU A 1 81 ? -11.724 -0.162 27.205 1.00 96.81 81 GLU A C 1
ATOM 648 O O . GLU A 1 81 ? -11.220 -0.097 26.079 1.00 96.81 81 GLU A O 1
ATOM 653 N N . GLU A 1 82 ? -12.442 -1.234 27.572 1.00 97.44 82 GLU A N 1
ATOM 654 C CA . GLU A 1 82 ? -12.747 -2.328 26.633 1.00 97.44 82 GLU A CA 1
ATOM 655 C C . GLU A 1 82 ? -13.445 -1.800 25.369 1.00 97.44 82 GLU A C 1
ATOM 657 O O . GLU A 1 82 ? -13.122 -2.187 24.239 1.00 97.44 82 GLU A O 1
ATOM 662 N N . HIS A 1 83 ? -14.409 -0.894 25.549 1.00 97.38 83 HIS A N 1
ATOM 663 C CA . HIS A 1 83 ? -15.167 -0.307 24.453 1.00 97.38 83 HIS A CA 1
ATOM 664 C C . HIS A 1 83 ? -14.281 0.545 23.535 1.00 97.38 83 HIS A C 1
ATOM 666 O O . HIS A 1 83 ? -14.451 0.493 22.309 1.00 97.38 83 HIS A O 1
ATOM 672 N N . ASP A 1 84 ? -13.327 1.284 24.099 1.00 96.38 84 ASP A N 1
ATOM 673 C CA . ASP A 1 84 ? -12.344 2.073 23.356 1.00 96.38 84 ASP A CA 1
ATOM 674 C C . ASP A 1 84 ? -11.411 1.185 22.525 1.00 96.38 84 ASP A C 1
ATOM 676 O O . ASP A 1 84 ? -11.223 1.442 21.328 1.00 96.38 84 ASP A O 1
ATOM 680 N N . PHE A 1 85 ? -10.913 0.078 23.083 1.00 97.69 85 PHE A N 1
ATOM 681 C CA . PHE A 1 85 ? -10.108 -0.886 22.326 1.00 97.69 85 PHE A CA 1
ATOM 682 C C . PHE A 1 85 ? -10.903 -1.563 21.201 1.00 97.69 85 PHE A C 1
ATOM 684 O O . PHE A 1 85 ? -10.378 -1.735 20.096 1.00 97.69 85 PHE A O 1
ATOM 691 N N . ILE A 1 86 ? -12.185 -1.885 21.412 1.00 97.44 86 ILE A N 1
ATOM 692 C CA . ILE A 1 86 ? -13.064 -2.383 20.338 1.00 97.44 86 ILE A CA 1
ATOM 693 C C . ILE A 1 86 ? -13.200 -1.336 19.224 1.00 97.44 86 ILE A C 1
ATOM 695 O O . ILE A 1 86 ? -13.139 -1.671 18.034 1.00 97.44 86 ILE A O 1
ATOM 699 N N . GLN A 1 87 ? -13.380 -0.061 19.578 1.00 96.25 87 GLN A N 1
ATOM 700 C CA . GLN A 1 87 ? -13.464 1.014 18.592 1.00 96.25 87 GLN A CA 1
ATOM 701 C C . GLN A 1 87 ? -12.150 1.199 17.827 1.00 96.25 87 GLN A C 1
ATOM 703 O O . GLN A 1 87 ? -12.183 1.407 16.610 1.00 96.25 87 GLN A O 1
ATOM 708 N N . GLU A 1 88 ? -11.003 1.121 18.500 1.00 94.69 88 GLU A N 1
ATOM 709 C CA . GLU A 1 88 ? -9.685 1.209 17.871 1.00 94.69 88 GLU A CA 1
ATOM 710 C C . GLU A 1 88 ? -9.449 0.050 16.896 1.00 94.69 88 GLU A C 1
ATOM 712 O O . GLU A 1 88 ? -9.096 0.285 15.733 1.00 94.69 88 GLU A O 1
ATOM 717 N N . ALA A 1 89 ? -9.755 -1.182 17.311 1.00 96.38 89 ALA A N 1
ATOM 718 C CA . ALA A 1 89 ? -9.702 -2.358 16.450 1.00 96.38 89 ALA A CA 1
ATOM 719 C C . ALA A 1 89 ? -10.592 -2.188 15.209 1.00 96.38 89 ALA A C 1
ATOM 721 O O . ALA A 1 89 ? -10.157 -2.431 14.081 1.00 96.38 89 ALA A O 1
ATOM 722 N N . ASN A 1 90 ? -11.823 -1.697 15.382 1.00 96.06 90 ASN A N 1
ATOM 723 C CA . ASN A 1 90 ? -12.732 -1.457 14.263 1.00 96.06 90 ASN A CA 1
ATOM 724 C C . ASN A 1 90 ? -12.201 -0.375 13.303 1.00 96.06 90 ASN A C 1
ATOM 726 O O . ASN A 1 90 ? -12.211 -0.562 12.085 1.00 96.06 90 ASN A O 1
ATOM 730 N N . LYS A 1 91 ? -11.668 0.739 13.825 1.00 93.50 91 LYS A N 1
ATOM 731 C CA . LYS A 1 91 ? -11.026 1.787 13.007 1.00 93.50 91 LYS A CA 1
ATOM 732 C C . LYS A 1 91 ? -9.846 1.223 12.210 1.00 93.50 91 LYS A C 1
ATOM 734 O O . LYS A 1 91 ? -9.714 1.506 11.016 1.00 93.50 91 LYS A O 1
ATOM 739 N N . ALA A 1 92 ? -9.011 0.395 12.836 1.00 95.50 92 ALA A N 1
ATOM 740 C CA . ALA A 1 92 ? -7.886 -0.260 12.178 1.00 95.50 92 ALA A CA 1
ATOM 741 C C . ALA A 1 92 ? -8.340 -1.259 11.093 1.00 95.50 92 ALA A C 1
ATOM 743 O O . ALA A 1 92 ? -7.756 -1.287 10.005 1.00 95.50 92 ALA A O 1
ATOM 744 N N . ALA A 1 93 ? -9.418 -2.011 11.329 1.00 96.50 93 ALA A N 1
ATOM 745 C CA . ALA A 1 93 ? -10.015 -2.913 10.344 1.00 96.50 93 ALA A CA 1
ATOM 746 C C . ALA A 1 93 ? -10.566 -2.160 9.123 1.00 96.50 93 ALA A C 1
ATOM 748 O O . ALA A 1 93 ? -10.271 -2.531 7.985 1.00 96.50 93 ALA A O 1
ATOM 749 N N . LEU A 1 94 ? -11.293 -1.059 9.333 1.00 93.94 94 LEU A N 1
ATOM 750 C CA . LEU A 1 94 ? -11.789 -0.208 8.244 1.00 93.94 94 LEU A CA 1
ATOM 751 C C . LEU A 1 94 ? -10.641 0.383 7.415 1.00 93.94 94 LEU A C 1
ATOM 753 O O . LEU A 1 94 ? -10.685 0.368 6.183 1.00 93.94 94 LEU A O 1
ATOM 757 N N . LYS A 1 95 ? -9.566 0.834 8.073 1.00 92.19 95 LYS A N 1
ATOM 758 C CA . LYS A 1 95 ? -8.352 1.304 7.390 1.00 92.19 95 LYS A CA 1
ATOM 759 C C . LYS A 1 95 ? -7.732 0.209 6.515 1.00 92.19 95 LYS A C 1
ATOM 761 O O . LYS A 1 95 ? -7.327 0.490 5.386 1.00 92.19 95 LYS A O 1
ATOM 766 N N . LEU A 1 96 ? -7.681 -1.030 7.006 1.00 95.12 96 LEU A N 1
ATOM 767 C CA . LEU A 1 96 ? -7.175 -2.176 6.250 1.00 95.12 96 LEU A CA 1
ATOM 768 C C . LEU A 1 96 ? -8.016 -2.438 4.989 1.00 95.12 96 LEU A C 1
ATOM 770 O O . LEU A 1 96 ? -7.453 -2.629 3.912 1.00 95.12 96 LEU A O 1
ATOM 774 N N . VAL A 1 97 ? -9.348 -2.388 5.098 1.00 94.69 97 VAL A N 1
ATOM 775 C CA . VAL A 1 97 ? -10.263 -2.541 3.952 1.00 94.69 97 VAL A CA 1
ATOM 776 C C . VAL A 1 97 ? -9.993 -1.472 2.890 1.00 94.69 97 VAL A C 1
ATOM 778 O O . VAL A 1 97 ? -9.771 -1.810 1.728 1.00 94.69 97 VAL A O 1
ATOM 781 N N . HIS A 1 98 ? -9.889 -0.198 3.280 1.00 90.81 98 HIS A N 1
ATOM 782 C CA . HIS A 1 98 ? -9.580 0.887 2.341 1.00 90.81 98 HIS A CA 1
ATOM 783 C C . HIS A 1 98 ? -8.217 0.718 1.645 1.00 90.81 98 HIS A C 1
ATOM 785 O O . HIS A 1 98 ? -8.073 1.037 0.458 1.00 90.81 98 HIS A O 1
ATOM 791 N N . MET A 1 99 ? -7.207 0.196 2.349 1.00 91.81 99 MET A N 1
ATOM 792 C CA . MET A 1 99 ? -5.906 -0.122 1.746 1.00 91.81 99 MET A CA 1
ATOM 793 C C . MET A 1 99 ? -6.017 -1.246 0.708 1.00 91.81 99 MET A C 1
ATOM 795 O O . MET A 1 99 ? -5.430 -1.143 -0.372 1.00 91.81 99 MET A O 1
ATOM 799 N N . LEU A 1 100 ? -6.790 -2.297 0.998 1.00 92.81 100 LEU A N 1
ATOM 800 C CA . LEU A 1 100 ? -7.033 -3.396 0.060 1.00 92.81 100 LEU A CA 1
ATOM 801 C C . LEU A 1 100 ? -7.787 -2.920 -1.188 1.00 92.81 100 LEU A C 1
ATOM 803 O O . LEU A 1 100 ? -7.395 -3.262 -2.305 1.00 92.81 100 LEU A O 1
ATOM 807 N N . ASP A 1 101 ? -8.804 -2.074 -1.025 1.00 91.31 101 ASP A N 1
ATOM 808 C CA . ASP A 1 101 ? -9.536 -1.477 -2.147 1.00 91.31 101 ASP A CA 1
ATOM 809 C C . ASP A 1 101 ? -8.632 -0.611 -3.029 1.00 91.31 101 ASP A C 1
ATOM 811 O O . ASP A 1 101 ? -8.696 -0.677 -4.262 1.00 91.31 101 ASP A O 1
ATOM 815 N N . SER A 1 102 ? -7.731 0.152 -2.408 1.00 88.88 102 SER A N 1
ATOM 816 C CA . SER A 1 102 ? -6.726 0.950 -3.116 1.00 88.88 102 SER A CA 1
ATOM 817 C C . SER A 1 102 ? -5.762 0.069 -3.918 1.00 88.88 102 SER A C 1
ATOM 819 O O . SER A 1 102 ? -5.430 0.386 -5.062 1.00 88.88 102 SER A O 1
ATOM 821 N N . LEU A 1 103 ? -5.355 -1.082 -3.376 1.00 90.12 103 LEU A N 1
ATOM 822 C CA . LEU A 1 103 ? -4.512 -2.042 -4.091 1.00 90.12 103 LEU A CA 1
ATOM 823 C C . LEU A 1 103 ? -5.246 -2.685 -5.277 1.00 90.12 103 LEU A C 1
ATOM 825 O O . LEU A 1 103 ? -4.691 -2.784 -6.376 1.00 90.12 103 LEU A O 1
ATOM 829 N N . LEU A 1 104 ? -6.509 -3.075 -5.090 1.00 87.94 104 LEU A N 1
ATOM 830 C CA . LEU A 1 104 ? -7.350 -3.600 -6.170 1.00 87.94 104 LEU A CA 1
ATOM 831 C C . LEU A 1 104 ? -7.561 -2.563 -7.275 1.00 87.94 104 LEU A C 1
ATOM 833 O O . LEU A 1 104 ? -7.598 -2.911 -8.458 1.00 87.94 104 LEU A O 1
ATOM 837 N N . LEU A 1 105 ? -7.684 -1.287 -6.906 1.00 86.12 105 LEU A N 1
ATOM 838 C CA . LEU A 1 105 ? -7.771 -0.190 -7.857 1.00 86.12 105 LEU A CA 1
ATOM 839 C C . LEU A 1 105 ? -6.517 -0.102 -8.731 1.00 86.12 105 LEU A C 1
ATOM 841 O O . LEU A 1 105 ? -6.644 -0.097 -9.957 1.00 86.12 105 LEU A O 1
ATOM 845 N N . VAL A 1 106 ? -5.330 -0.085 -8.122 1.00 85.25 106 VAL A N 1
ATOM 846 C CA . VAL A 1 106 ? -4.052 -0.037 -8.851 1.00 85.25 106 VAL A CA 1
ATOM 847 C C . VAL A 1 106 ? -3.933 -1.224 -9.807 1.00 85.25 106 VAL A C 1
ATOM 849 O O . VAL A 1 106 ? -3.689 -1.027 -10.995 1.00 85.25 106 VAL A O 1
ATOM 852 N N . SER A 1 107 ? -4.224 -2.440 -9.339 1.00 85.62 107 SER A N 1
ATOM 853 C CA . SER A 1 107 ? -4.172 -3.648 -10.174 1.00 85.62 107 SER A CA 1
ATOM 854 C C . SER A 1 107 ? -5.103 -3.571 -11.395 1.00 85.62 107 SER A C 1
ATOM 856 O O . SER A 1 107 ? -4.728 -3.955 -12.506 1.00 85.62 107 SER A O 1
ATOM 858 N N . ARG A 1 108 ? -6.315 -3.025 -11.231 1.00 85.19 108 ARG A N 1
ATOM 859 C CA . ARG A 1 108 ? -7.261 -2.832 -12.345 1.00 85.19 108 ARG A CA 1
ATOM 860 C C . ARG A 1 108 ? -6.783 -1.777 -13.345 1.00 85.19 108 ARG A C 1
ATOM 862 O O . ARG A 1 108 ? -7.034 -1.946 -14.540 1.00 85.19 108 ARG A O 1
ATOM 869 N N . ILE A 1 109 ? -6.133 -0.712 -12.871 1.00 83.75 109 ILE A N 1
ATOM 870 C CA . ILE A 1 109 ? -5.551 0.340 -13.718 1.00 83.75 109 ILE A CA 1
ATOM 871 C C . ILE A 1 109 ? -4.391 -0.231 -14.540 1.00 83.75 109 ILE A C 1
ATOM 873 O O . ILE A 1 109 ? -4.388 -0.072 -15.758 1.00 83.75 109 ILE A O 1
ATOM 877 N N . GLU A 1 110 ? -3.465 -0.959 -13.910 1.00 80.00 110 GLU A N 1
ATOM 878 C CA . GLU A 1 110 ? -2.322 -1.584 -14.594 1.00 80.00 110 GLU A CA 1
ATOM 879 C C . GLU A 1 110 ? -2.757 -2.589 -15.667 1.00 80.00 110 GLU A C 1
ATOM 881 O O . GLU A 1 110 ? -2.173 -2.647 -16.745 1.00 80.00 110 GLU A O 1
ATOM 886 N N . ALA A 1 111 ? -3.823 -3.351 -15.411 1.00 82.38 111 ALA A N 1
ATOM 887 C CA . ALA A 1 111 ? -4.364 -4.299 -16.380 1.00 82.38 111 ALA A CA 1
ATOM 888 C C . ALA A 1 111 ? -5.152 -3.634 -17.531 1.00 82.38 111 ALA A C 1
ATOM 890 O O . ALA A 1 111 ? -5.717 -4.346 -18.364 1.00 82.38 111 ALA A O 1
ATOM 891 N N . GLY A 1 112 ? -5.278 -2.299 -17.550 1.00 78.62 112 GLY A N 1
ATOM 892 C CA . GLY A 1 112 ? -6.109 -1.565 -18.510 1.00 78.62 112 GLY A CA 1
ATOM 893 C C . GLY A 1 112 ? -7.612 -1.850 -18.373 1.00 78.62 112 GLY A C 1
ATOM 894 O O . GLY A 1 112 ? -8.396 -1.514 -19.256 1.00 78.62 112 GLY A O 1
ATOM 895 N N . ARG A 1 113 ? -8.041 -2.481 -17.270 1.00 71.38 113 ARG A N 1
ATOM 896 C CA . ARG A 1 113 ? -9.416 -2.978 -17.067 1.00 71.38 113 ARG A CA 1
ATOM 897 C C . ARG A 1 113 ? -10.367 -1.938 -16.477 1.00 71.38 113 ARG A C 1
ATOM 899 O O . ARG A 1 113 ? -11.531 -2.246 -16.231 1.00 71.38 113 ARG A O 1
ATOM 906 N N . ARG A 1 114 ? -9.895 -0.712 -16.242 1.00 70.88 114 ARG A N 1
ATOM 907 C CA . ARG A 1 114 ? -10.720 0.418 -15.799 1.00 70.88 114 ARG A CA 1
ATOM 908 C C . ARG A 1 114 ? -10.490 1.629 -16.710 1.00 70.88 114 ARG A C 1
ATOM 910 O O . ARG A 1 114 ? -9.788 2.554 -16.306 1.00 70.88 114 ARG A O 1
ATOM 917 N N . PRO A 1 115 ? -11.049 1.638 -17.933 1.00 68.31 115 PRO A N 1
ATOM 918 C CA . PRO A 1 115 ? -11.009 2.832 -18.764 1.00 68.31 115 PRO A CA 1
ATOM 919 C C . PRO A 1 115 ? -11.710 3.993 -18.036 1.00 68.31 115 PRO A C 1
ATOM 921 O O . PRO A 1 115 ? -12.727 3.770 -17.365 1.00 68.31 115 PRO A O 1
ATOM 924 N N . PRO A 1 116 ? -11.179 5.225 -18.122 1.00 76.25 116 PRO A N 1
ATOM 925 C CA . PRO A 1 116 ? -11.831 6.383 -17.532 1.00 76.25 116 PRO A CA 1
ATOM 926 C C . PRO A 1 116 ? -13.203 6.589 -18.183 1.00 76.25 116 PRO A C 1
ATOM 928 O O . PRO A 1 116 ? -13.352 6.487 -19.402 1.00 76.25 116 PRO A O 1
ATOM 931 N N . LYS A 1 117 ? -14.219 6.889 -17.369 1.00 82.06 117 LYS A N 1
ATOM 932 C CA . LYS A 1 117 ? -15.525 7.313 -17.882 1.00 82.06 117 LYS A CA 1
ATOM 933 C C . LYS A 1 117 ? -15.420 8.776 -18.296 1.00 82.06 117 LYS A C 1
ATOM 935 O O . LYS A 1 117 ? -15.456 9.661 -17.447 1.00 82.06 117 LYS A O 1
ATOM 940 N N . ILE A 1 118 ? -15.254 9.011 -19.593 1.00 87.19 118 ILE A N 1
ATOM 941 C CA . ILE A 1 118 ? -15.216 10.362 -20.150 1.00 87.19 118 ILE A CA 1
ATOM 942 C C . ILE A 1 118 ? -16.648 10.882 -20.242 1.00 87.19 118 ILE A C 1
ATOM 944 O O . ILE A 1 118 ? -17.463 10.349 -20.993 1.00 87.19 118 ILE A O 1
ATOM 948 N N . GLN A 1 119 ? -16.949 11.909 -19.455 1.00 88.75 119 GLN A N 1
ATOM 949 C CA . GLN A 1 119 ? -18.242 12.583 -19.438 1.00 88.75 119 GLN A CA 1
ATOM 950 C C . GLN A 1 119 ? -18.037 14.083 -19.197 1.00 88.75 119 GLN A C 1
ATOM 952 O O . GLN A 1 119 ? -17.053 14.452 -18.550 1.00 88.75 119 GLN A O 1
ATOM 957 N N . PRO A 1 120 ? -18.939 14.951 -19.689 1.00 88.88 120 PRO A N 1
ATOM 958 C CA . PRO A 1 120 ? -18.930 16.359 -19.319 1.00 88.88 120 PRO A CA 1
ATOM 959 C C . PRO A 1 120 ? -19.006 16.507 -17.796 1.00 88.88 120 PRO A C 1
ATOM 961 O O . PRO A 1 120 ? -19.842 15.875 -17.151 1.00 88.88 120 PRO A O 1
ATOM 964 N N . LEU A 1 121 ? -18.122 17.326 -17.235 1.00 86.12 121 LEU A N 1
ATOM 965 C CA . LEU A 1 121 ? -18.063 17.638 -15.812 1.00 86.12 121 LEU A CA 1
ATOM 966 C C . LEU A 1 121 ? -17.751 19.127 -15.680 1.00 86.12 121 LEU A C 1
ATOM 968 O O . LEU A 1 121 ? -16.772 19.596 -16.263 1.00 86.12 121 LEU A O 1
ATOM 972 N N . THR A 1 122 ? -18.578 19.872 -14.949 1.00 86.44 122 THR A N 1
ATOM 973 C CA . THR A 1 122 ? -18.284 21.280 -14.657 1.00 86.44 122 THR A CA 1
ATOM 974 C C . THR A 1 122 ? -17.342 21.384 -13.461 1.00 86.44 122 THR A C 1
ATOM 976 O O . THR A 1 122 ? -17.319 20.516 -12.583 1.00 86.44 122 THR A O 1
ATOM 979 N N . LEU A 1 123 ? -16.555 22.462 -13.400 1.00 84.50 123 LEU A N 1
ATOM 980 C CA . LEU A 1 123 ? -15.693 22.725 -12.244 1.00 84.50 123 LEU A CA 1
ATOM 981 C C . LEU A 1 123 ? -16.510 22.870 -10.952 1.00 84.50 123 LEU A C 1
ATOM 983 O O . LEU A 1 123 ? -16.052 22.440 -9.897 1.00 84.50 123 LEU A O 1
ATOM 987 N N . TYR A 1 124 ? -17.746 23.371 -11.044 1.00 83.94 124 TYR A N 1
ATOM 988 C CA . TYR A 1 124 ? -18.677 23.407 -9.920 1.00 83.94 124 TYR A CA 1
ATOM 989 C C . TYR A 1 124 ? -19.022 21.999 -9.418 1.00 83.94 124 TYR A C 1
ATOM 991 O O . TYR A 1 124 ? -18.843 21.709 -8.237 1.00 83.94 124 TYR A O 1
ATOM 999 N N . GLN A 1 125 ? -19.412 21.085 -10.311 1.00 85.25 125 GLN A N 1
ATOM 1000 C CA . GLN A 1 125 ? -19.718 19.695 -9.950 1.00 85.25 125 GLN A CA 1
ATOM 1001 C C . GLN A 1 125 ? -18.521 18.974 -9.319 1.00 85.25 125 GLN A C 1
ATOM 1003 O O . GLN A 1 125 ? -18.677 18.279 -8.315 1.00 85.25 125 GLN A O 1
ATOM 1008 N N . LEU A 1 126 ? -17.321 19.158 -9.881 1.00 87.50 126 LEU A N 1
ATOM 1009 C CA . LEU A 1 126 ? -16.094 18.610 -9.304 1.00 87.50 126 LEU A CA 1
ATOM 1010 C C . LEU A 1 126 ? -15.823 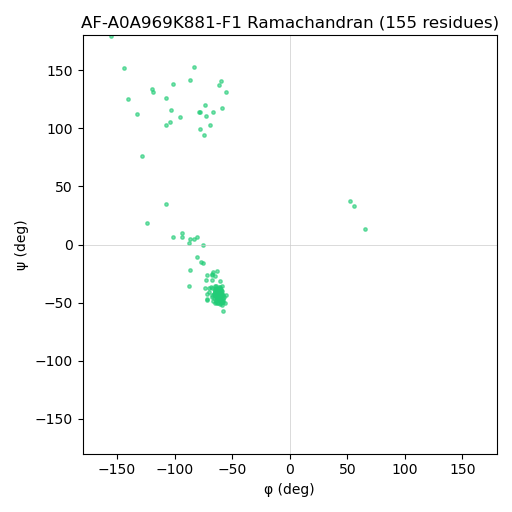19.197 -7.914 1.00 87.50 126 LEU A C 1
ATOM 1012 O O . LEU A 1 126 ? -15.429 18.470 -7.006 1.00 87.50 126 LEU A O 1
ATOM 1016 N N . SER A 1 127 ? -16.058 20.498 -7.742 1.00 87.19 127 SER A N 1
ATOM 1017 C CA . SER A 1 127 ? -15.836 21.162 -6.464 1.00 87.19 127 SER A CA 1
ATOM 1018 C C . SER A 1 127 ? -16.745 20.629 -5.360 1.00 87.19 127 SER A C 1
ATOM 1020 O O . SER A 1 127 ? -16.252 20.355 -4.274 1.00 87.19 127 SER A O 1
ATOM 1022 N N . CYS A 1 128 ? -18.031 20.393 -5.638 1.00 84.56 128 CYS A N 1
ATOM 1023 C CA . CYS A 1 128 ? -18.957 19.798 -4.673 1.00 84.56 128 CYS A CA 1
ATOM 1024 C C . CYS A 1 128 ? -18.519 18.382 -4.281 1.00 84.56 128 CYS A C 1
ATOM 1026 O O . CYS A 1 128 ? -18.452 18.067 -3.096 1.00 84.56 128 CYS A O 1
ATOM 1028 N N . LEU A 1 129 ? -18.140 17.566 -5.274 1.00 86.88 129 LEU A N 1
ATOM 1029 C CA . LEU A 1 129 ? -17.696 16.185 -5.067 1.00 86.88 129 LEU A CA 1
ATOM 1030 C C . LEU A 1 129 ? -16.473 16.083 -4.141 1.00 86.88 129 LEU A C 1
ATOM 1032 O O . LEU A 1 129 ? -16.345 15.117 -3.395 1.00 86.88 129 LEU A O 1
ATOM 1036 N N . VAL A 1 130 ? -15.560 17.053 -4.218 1.00 89.12 130 VAL A N 1
ATOM 1037 C CA . VAL A 1 130 ? -14.331 17.085 -3.410 1.00 89.12 130 VAL A CA 1
ATOM 1038 C C . VAL A 1 130 ? -14.554 17.774 -2.064 1.00 89.12 130 VAL A C 1
ATOM 1040 O O . VAL A 1 130 ? -13.974 17.363 -1.063 1.00 89.12 130 VAL A O 1
ATOM 1043 N N . ARG A 1 131 ? -15.399 18.806 -2.026 1.00 89.12 131 ARG A N 1
ATOM 1044 C CA . ARG A 1 131 ? -15.661 19.609 -0.831 1.00 89.12 131 ARG A CA 1
ATOM 1045 C C . ARG A 1 131 ? -16.313 18.795 0.283 1.00 89.12 131 ARG A C 1
ATOM 1047 O O . ARG A 1 131 ? -15.842 18.865 1.411 1.00 89.12 131 ARG A O 1
ATOM 1054 N N . GLU A 1 132 ? -17.359 18.028 -0.024 1.00 85.00 132 GLU A N 1
ATOM 1055 C CA . GLU A 1 132 ? -18.140 17.302 0.991 1.00 85.00 132 GLU A CA 1
ATOM 1056 C C . GLU A 1 132 ? -17.295 16.309 1.821 1.00 85.00 132 GLU A C 1
ATOM 1058 O O . GLU A 1 132 ? -17.340 16.386 3.052 1.00 85.00 132 GLU A O 1
ATOM 1063 N N . PRO A 1 133 ? -16.474 15.420 1.217 1.00 85.56 133 PRO A N 1
ATOM 1064 C CA . PRO A 1 133 ? -15.602 14.533 1.987 1.00 85.56 133 PRO A CA 1
ATOM 1065 C C . PRO A 1 133 ? -14.583 15.287 2.846 1.00 85.56 133 PRO A C 1
ATOM 1067 O O . PRO A 1 133 ? -14.324 14.893 3.981 1.00 85.56 133 PRO A O 1
ATOM 1070 N N . ILE A 1 134 ? -14.015 16.375 2.316 1.00 87.81 134 ILE A N 1
ATOM 1071 C CA . ILE A 1 134 ? -12.965 17.137 3.000 1.00 87.81 134 ILE A CA 1
ATOM 1072 C C . ILE A 1 134 ? -13.539 17.950 4.165 1.00 87.81 134 ILE A C 1
ATOM 1074 O O . ILE A 1 134 ? -12.902 18.032 5.211 1.00 87.81 134 ILE A O 1
ATOM 1078 N N . GLU A 1 135 ? -14.740 18.516 4.032 1.00 87.62 135 GLU A N 1
ATOM 1079 C CA . GLU A 1 135 ? -15.424 19.194 5.141 1.00 87.62 135 GLU A CA 1
ATOM 1080 C C . GLU A 1 135 ? -15.707 18.234 6.298 1.00 87.62 135 GLU A C 1
ATOM 1082 O O . GLU A 1 135 ? -15.472 18.579 7.459 1.00 87.62 135 GLU A O 1
ATOM 1087 N N . LEU A 1 136 ? -16.153 17.013 5.985 1.00 82.62 136 LEU A N 1
ATOM 1088 C CA . LEU A 1 136 ? -16.383 15.975 6.987 1.00 82.62 136 LEU A CA 1
ATOM 1089 C C . LEU A 1 136 ? -15.081 15.590 7.706 1.00 82.62 136 LEU A C 1
ATOM 1091 O O . LEU A 1 136 ? -15.059 15.433 8.926 1.00 82.62 136 LEU A O 1
ATOM 1095 N N . GLU A 1 137 ? -13.983 15.464 6.964 1.00 84.25 137 GLU A N 1
ATOM 1096 C CA . GLU A 1 137 ? -12.676 15.127 7.527 1.00 84.25 137 GLU A CA 1
ATOM 1097 C C . GLU A 1 137 ? -12.094 16.280 8.363 1.00 84.25 137 GLU A C 1
ATOM 1099 O O . GLU A 1 137 ? -11.602 16.053 9.467 1.00 84.25 137 GLU A O 1
ATOM 1104 N N . ALA A 1 138 ? -12.229 17.530 7.914 1.00 86.44 138 ALA A N 1
ATOM 1105 C CA . ALA A 1 138 ? -11.799 18.710 8.664 1.00 86.44 138 ALA A CA 1
ATOM 1106 C C . ALA A 1 138 ? -12.540 18.857 10.004 1.00 86.44 138 ALA A C 1
ATOM 1108 O O . ALA A 1 138 ? -11.917 19.187 11.018 1.00 86.44 138 ALA A O 1
ATOM 1109 N N . ALA A 1 139 ? -13.842 18.548 10.029 1.00 81.69 139 ALA A N 1
ATOM 1110 C CA . ALA A 1 139 ? -14.634 18.520 11.256 1.00 81.69 139 ALA A CA 1
ATOM 1111 C C . ALA A 1 139 ? -14.099 17.484 12.261 1.00 81.69 139 ALA A C 1
ATOM 1113 O O . ALA A 1 139 ? -13.992 17.788 13.450 1.00 81.69 139 ALA A O 1
ATOM 1114 N N . ASN A 1 140 ? -13.673 16.305 11.789 1.00 79.75 140 ASN A N 1
ATOM 1115 C CA . ASN A 1 140 ? -13.095 15.259 12.644 1.00 79.75 140 ASN A CA 1
ATOM 1116 C C . ASN A 1 140 ? -11.766 15.675 13.297 1.00 79.75 140 ASN A C 1
ATOM 1118 O O . ASN A 1 140 ? -11.437 15.186 14.375 1.00 79.75 140 ASN A O 1
ATOM 1122 N N . TYR A 1 141 ? -11.014 16.586 12.675 1.00 81.75 141 TYR A N 1
ATOM 1123 C CA . TYR A 1 141 ? -9.737 17.090 13.194 1.00 81.75 141 TYR A CA 1
ATOM 1124 C C . TYR A 1 141 ? -9.837 18.475 13.851 1.00 81.75 141 TYR A C 1
ATOM 1126 O O . TYR A 1 141 ? -8.813 19.039 14.233 1.00 81.75 141 TYR A O 1
ATOM 1134 N N . SER A 1 142 ? -11.047 19.027 14.014 1.00 84.62 142 SER A N 1
ATOM 1135 C CA . SER A 1 142 ? -11.276 20.370 14.581 1.00 84.62 142 SER A CA 1
ATOM 1136 C C . SER A 1 142 ? -10.517 21.491 13.850 1.00 84.62 142 SER A C 1
ATOM 1138 O O . SER A 1 142 ? -10.090 22.471 14.462 1.00 84.62 142 SER A O 1
ATOM 1140 N N . VAL A 1 143 ? -10.333 21.355 12.534 1.00 89.19 143 VAL A N 1
ATOM 1141 C CA . VAL A 1 143 ? -9.622 22.335 11.699 1.00 89.19 143 VAL A CA 1
ATOM 1142 C C . VAL A 1 143 ? -10.627 23.200 10.940 1.00 89.19 143 VAL A C 1
ATOM 1144 O O . VAL A 1 143 ? -11.613 22.699 10.404 1.00 89.19 143 VAL A O 1
ATOM 1147 N N . SER A 1 144 ? -10.375 24.510 10.852 1.00 84.38 144 SER A N 1
ATOM 1148 C CA . SER A 1 144 ? -11.186 25.396 10.012 1.00 84.38 144 SER A CA 1
ATOM 1149 C C . SER A 1 144 ? -10.867 25.180 8.534 1.00 84.38 144 SER A C 1
ATOM 1151 O O . SER A 1 144 ? -9.736 25.408 8.103 1.00 84.38 144 SER A O 1
ATOM 1153 N N . PHE A 1 145 ? -11.876 24.798 7.756 1.00 89.38 145 PHE A N 1
ATOM 1154 C CA . PHE A 1 145 ? -11.779 24.624 6.311 1.00 89.38 145 PHE A CA 1
ATOM 1155 C C . PHE A 1 145 ? -12.511 25.757 5.587 1.00 89.38 145 PHE A C 1
ATOM 1157 O O . PHE A 1 145 ? -13.679 26.028 5.860 1.00 89.38 145 PHE A O 1
ATOM 1164 N N . GLN A 1 146 ? -11.811 26.431 4.675 1.00 86.12 146 GLN A N 1
ATOM 1165 C CA . GLN A 1 146 ? -12.364 27.468 3.806 1.00 86.12 146 GLN A CA 1
ATOM 1166 C C . GLN A 1 146 ? -12.192 27.032 2.353 1.00 86.12 146 GLN A C 1
ATOM 1168 O O . GLN A 1 146 ? -11.120 26.570 1.964 1.00 86.12 146 GLN A O 1
ATOM 1173 N N . TRP A 1 147 ? -13.252 27.175 1.559 1.00 85.75 147 TRP A N 1
ATOM 1174 C CA . TRP A 1 147 ? -13.277 26.778 0.155 1.00 85.75 147 TRP A CA 1
ATOM 1175 C C . TRP A 1 147 ? -13.864 27.903 -0.694 1.00 85.75 147 TRP A C 1
ATOM 1177 O O . TRP A 1 147 ? -15.058 28.194 -0.604 1.00 85.75 147 TRP A O 1
ATOM 1187 N N . GLU A 1 148 ? -13.033 28.516 -1.534 1.00 80.69 148 GLU A N 1
ATOM 1188 C CA . GLU A 1 148 ? -13.436 29.581 -2.450 1.00 80.69 148 GLU A CA 1
ATOM 1189 C C . GLU A 1 148 ? -13.192 29.168 -3.904 1.00 80.69 148 GLU A C 1
ATOM 1191 O O . GLU A 1 148 ? -12.126 28.680 -4.275 1.00 80.69 148 GLU A O 1
ATOM 1196 N N . LEU A 1 149 ? -14.216 29.367 -4.737 1.00 76.19 149 LEU A N 1
ATOM 1197 C CA . LEU A 1 149 ? -14.122 29.288 -6.194 1.00 76.19 149 LEU A CA 1
ATOM 1198 C C . LEU A 1 149 ? -14.210 30.711 -6.736 1.00 76.19 149 LEU A C 1
ATOM 1200 O O . LEU A 1 149 ? -15.298 31.298 -6.779 1.00 76.19 149 LEU A O 1
ATOM 1204 N N . ASP A 1 150 ? -13.060 31.257 -7.118 1.00 68.94 150 ASP A N 1
ATOM 1205 C CA . ASP A 1 150 ? -12.894 32.663 -7.512 1.00 68.94 150 ASP A CA 1
ATOM 1206 C C . ASP A 1 150 ? -13.250 32.971 -8.974 1.00 68.94 150 ASP A C 1
ATOM 1208 O O . ASP A 1 150 ? -13.117 34.107 -9.422 1.00 68.94 150 ASP A O 1
ATOM 1212 N N . ASP A 1 151 ? -13.764 31.992 -9.719 1.00 70.62 151 ASP A N 1
ATOM 1213 C CA . ASP A 1 151 ? -14.130 32.178 -11.122 1.00 70.62 151 ASP A CA 1
ATOM 1214 C C . ASP A 1 151 ? -15.662 32.318 -11.309 1.00 70.62 151 ASP A C 1
ATOM 1216 O O . ASP A 1 151 ? -16.412 31.371 -11.029 1.00 70.62 151 ASP A O 1
ATOM 1220 N N . PRO A 1 152 ? -16.170 33.480 -11.768 1.00 60.81 152 PRO A N 1
ATOM 1221 C CA . PRO A 1 152 ? -17.597 33.704 -12.005 1.00 60.81 152 PRO A CA 1
ATOM 1222 C C . PRO A 1 152 ? -18.181 32.858 -13.152 1.00 60.81 152 PRO A C 1
ATOM 1224 O O . PRO A 1 152 ? -19.377 32.550 -13.111 1.00 60.81 152 PRO A O 1
ATOM 1227 N N . ASP A 1 153 ? -17.368 32.404 -14.112 1.00 63.91 153 ASP A N 1
ATOM 1228 C CA . ASP A 1 153 ? -17.815 31.517 -15.198 1.00 63.91 153 ASP A CA 1
ATOM 1229 C C . ASP A 1 153 ? -18.029 30.071 -14.715 1.00 63.91 153 ASP A C 1
ATOM 1231 O O . ASP A 1 153 ? -18.730 29.282 -15.352 1.00 63.91 153 ASP A O 1
ATOM 1235 N N . VAL A 1 154 ? -17.496 29.729 -13.537 1.00 60.78 154 VAL A N 1
ATOM 1236 C CA . VAL A 1 154 ? -17.695 28.433 -12.872 1.00 60.78 154 VAL A CA 1
ATOM 1237 C C . VAL A 1 154 ? -18.959 28.420 -12.005 1.00 60.78 154 VAL A C 1
ATOM 1239 O O . VAL A 1 154 ? -19.515 27.355 -11.754 1.00 60.78 154 VAL A O 1
ATOM 1242 N N . ARG A 1 155 ? -19.463 29.584 -11.571 1.00 53.78 155 ARG A N 1
ATOM 1243 C CA . ARG A 1 155 ? -20.623 29.688 -10.661 1.00 53.78 155 ARG A CA 1
ATOM 1244 C C . ARG A 1 155 ? -21.990 29.538 -11.346 1.00 53.78 155 ARG A C 1
ATOM 1246 O O . ARG A 1 155 ? -22.992 29.459 -10.642 1.00 53.78 155 ARG A O 1
ATOM 1253 N N . SER A 1 156 ? -22.058 29.541 -12.682 1.00 50.12 156 SER A N 1
ATOM 1254 C CA . SER A 1 156 ? -23.314 29.762 -13.427 1.00 50.12 156 SER A CA 1
ATOM 1255 C C . SER A 1 156 ? -23.731 28.671 -14.432 1.00 50.12 156 SER A C 1
ATOM 1257 O O . SER A 1 156 ? -24.601 28.929 -15.268 1.00 50.12 156 SER A O 1
ATOM 1259 N N . ARG A 1 157 ? -23.200 27.440 -14.342 1.00 43.41 157 ARG A N 1
ATOM 1260 C CA . ARG A 1 157 ? -23.721 26.271 -15.083 1.00 43.41 157 ARG A CA 1
ATOM 1261 C C . ARG A 1 157 ? -23.682 24.963 -14.301 1.00 43.41 157 ARG A C 1
ATOM 1263 O O . ARG A 1 157 ? -22.602 24.610 -13.774 1.00 43.41 157 ARG A O 1
#

Foldseek 3Di:
DDDPPPDPPLVVDPDPVVSVVVVVVVVVVVVVVVVVVVVVVVVVVVVVVVVVLVVVLVVLVVLLVVLVCCVVVVVAPDPVSNVVSVVSNVVSVVVNVVSVVVVVVVVCVVVVNDDDDDDDDAPLNVCVVVVPVVVVVCVVVVHDDDDDDPDPVRVPD

Solvent-accessible surface area (backbone atoms only — not comparable to full-atom values): 9216 Å² total; per-residue (Å²): 137,85,79,80,85,78,72,78,65,61,86,78,45,87,50,66,66,60,36,49,52,52,53,50,51,52,52,50,50,52,50,50,52,51,52,49,52,51,52,50,52,53,52,50,49,52,51,52,50,54,53,49,50,54,56,61,53,45,54,33,51,49,44,28,53,49,32,50,45,39,53,77,66,69,66,47,93,47,74,66,53,42,50,51,29,52,50,50,22,49,53,25,50,54,51,47,52,54,52,52,53,52,51,54,49,52,56,34,51,76,68,64,72,58,74,81,84,87,69,96,74,48,67,43,60,54,47,54,70,53,44,57,62,49,54,57,52,29,59,76,68,77,46,92,80,84,87,84,83,92,50,74,83,46,74,76,107